Protein AF-A0A1I9GBG5-F1 (afdb_monomer_lite)

Foldseek 3Di:
DDDPPPPDPDDDPVQQQPWDADPVQGIFGFHDWQDDPPDPDIDTDTGHPDPSDPDPPDDD

Organism: Brugia malayi (NCBI:txid6279)

Radius of gyration: 12.78 Å; chains: 1; bounding box: 26×35×28 Å

pLDDT: mean 74.39, std 18.02, range [31.02, 91.81]

Sequence (60 aa):
MIQASNEGELISKRDVGKKVIVGRVGSGTLMYVGPVEGKTGIFCGIELDRPEGKHDGTYQ

Secondary structure (DSSP, 8-state):
-------S----GGGTTSEEEETTTEEEEEEEEEEETTEEEEEEEEEESSS--SS-S---

InterPro domains:
  IPR000938 CAP Gly-rich domain [PF01302] (16-60)
  IPR000938 CAP Gly-rich domain [PS50245] (34-60)
  IPR000938 CAP Gly-rich domain [SM01052] (16-60)
  IPR036859 CAP Gly-rich domain superfamily [G3DSA:2.30.30.190] (10-60)
  IPR036859 CAP Gly-rich domain superfamily [SSF74924] (12-60)

Structure (mmCIF, N/CA/C/O backbone):
data_AF-A0A1I9GBG5-F1
#
_entry.id   AF-A0A1I9GBG5-F1
#
loop_
_atom_site.group_PDB
_atom_site.id
_atom_site.type_symbol
_atom_site.label_atom_id
_atom_site.label_alt_id
_atom_site.label_comp_id
_atom_site.label_asym_id
_atom_site.label_entity_id
_atom_site.label_seq_id
_atom_site.pdbx_PDB_ins_code
_atom_site.Cartn_x
_atom_site.Cartn_y
_atom_site.Cartn_z
_atom_site.occupancy
_atom_site.B_iso_or_equiv
_atom_site.auth_seq_id
_atom_site.auth_comp_id
_atom_site.auth_asym_id
_atom_site.auth_atom_id
_atom_site.pdbx_PDB_model_num
ATOM 1 N N . MET A 1 1 ? 2.789 28.721 4.552 1.00 32.53 1 MET A N 1
ATOM 2 C CA . MET A 1 1 ? 2.650 27.275 4.826 1.00 32.53 1 MET A CA 1
ATOM 3 C C . MET A 1 1 ? 2.043 26.672 3.576 1.00 32.53 1 MET A C 1
ATOM 5 O O . MET A 1 1 ? 0.948 27.077 3.218 1.00 32.53 1 MET A O 1
ATOM 9 N N . ILE A 1 2 ? 2.787 25.863 2.821 1.00 31.53 2 ILE A N 1
ATOM 10 C CA . ILE A 1 2 ? 2.278 25.318 1.556 1.00 31.53 2 ILE A CA 1
ATOM 11 C C . ILE A 1 2 ? 1.423 24.108 1.915 1.00 31.53 2 ILE A C 1
ATOM 13 O O . ILE A 1 2 ? 1.931 23.097 2.393 1.00 31.53 2 ILE A O 1
ATOM 17 N N . GLN A 1 3 ? 0.115 24.268 1.759 1.00 31.02 3 GLN A N 1
ATOM 18 C CA . GLN A 1 3 ? -0.868 23.221 1.967 1.00 31.02 3 GLN A CA 1
ATOM 19 C C . GLN A 1 3 ? -0.806 22.301 0.744 1.00 31.02 3 GLN A C 1
ATOM 21 O O . GLN A 1 3 ? -1.171 22.706 -0.357 1.00 31.02 3 GLN A O 1
ATOM 26 N N . ALA A 1 4 ? -0.275 21.090 0.914 1.00 39.53 4 ALA A N 1
ATOM 27 C CA . ALA A 1 4 ? -0.363 20.062 -0.113 1.00 39.53 4 ALA A CA 1
ATOM 28 C C . ALA A 1 4 ? -1.832 19.633 -0.212 1.00 39.53 4 ALA A C 1
ATOM 30 O O . ALA A 1 4 ? -2.341 18.916 0.649 1.00 39.53 4 ALA A O 1
ATOM 31 N N . SER A 1 5 ? -2.539 20.130 -1.223 1.00 42.16 5 SER A N 1
ATOM 32 C CA . SER A 1 5 ? -3.874 19.658 -1.565 1.00 42.16 5 SER A CA 1
ATOM 33 C C . SER A 1 5 ? -3.737 18.276 -2.204 1.00 42.16 5 SER A C 1
ATOM 35 O O . SER A 1 5 ? -3.474 18.151 -3.399 1.00 42.16 5 SER A O 1
ATOM 37 N N . ASN A 1 6 ? -3.878 17.223 -1.399 1.00 50.81 6 ASN A N 1
ATOM 38 C CA . ASN A 1 6 ? -4.160 15.890 -1.921 1.00 50.81 6 ASN A CA 1
ATOM 39 C C . ASN A 1 6 ? -5.601 15.889 -2.463 1.00 50.81 6 ASN A C 1
ATOM 41 O O . ASN A 1 6 ? -6.512 15.403 -1.804 1.00 50.81 6 ASN A O 1
ATOM 45 N N . GLU A 1 7 ? -5.812 16.441 -3.660 1.00 53.16 7 GLU A N 1
ATOM 46 C CA . GLU A 1 7 ? -7.054 16.273 -4.437 1.00 53.16 7 GLU A CA 1
ATOM 47 C C . GLU A 1 7 ? -7.055 14.935 -5.202 1.00 53.16 7 GLU A C 1
ATOM 49 O O . GLU A 1 7 ? -7.456 14.848 -6.358 1.00 53.16 7 GLU A O 1
ATOM 54 N N . GLY A 1 8 ? -6.543 13.876 -4.575 1.00 53.78 8 GLY A N 1
ATOM 55 C CA . GLY A 1 8 ? -6.692 12.508 -5.064 1.00 53.78 8 GLY A CA 1
ATOM 56 C C . GLY A 1 8 ? -7.812 11.833 -4.287 1.00 53.78 8 GLY A C 1
ATOM 57 O O . GLY A 1 8 ? -7.901 12.025 -3.073 1.00 53.78 8 GLY A O 1
ATOM 58 N N . GLU A 1 9 ? -8.661 11.050 -4.960 1.00 59.38 9 GLU A N 1
ATOM 59 C CA . GLU A 1 9 ? -9.620 10.180 -4.274 1.00 59.38 9 GLU A CA 1
ATOM 60 C C . GLU A 1 9 ? -8.931 9.427 -3.127 1.00 59.38 9 GLU A C 1
ATOM 62 O O . GLU A 1 9 ? -7.824 8.899 -3.271 1.00 59.38 9 GLU A O 1
ATOM 67 N N . LEU A 1 10 ? -9.589 9.397 -1.967 1.00 70.31 10 LEU A N 1
ATOM 68 C CA . LEU A 1 10 ? -9.100 8.677 -0.799 1.00 70.31 10 LEU A CA 1
ATOM 69 C C . LEU A 1 10 ? -9.007 7.187 -1.146 1.00 70.31 10 LEU A C 1
ATOM 71 O O . LEU A 1 10 ? -10.030 6.516 -1.281 1.00 70.31 10 LEU A O 1
ATOM 75 N N . ILE A 1 11 ? -7.781 6.671 -1.257 1.00 74.69 11 ILE A N 1
ATOM 76 C CA . ILE A 1 11 ? -7.531 5.240 -1.437 1.00 74.69 11 ILE A CA 1
ATOM 77 C C . ILE A 1 11 ? -8.159 4.478 -0.264 1.00 74.69 11 ILE A C 1
ATOM 79 O O . ILE A 1 11 ? -7.889 4.756 0.906 1.00 74.69 11 ILE A O 1
ATOM 83 N N . SER A 1 12 ? -9.000 3.498 -0.580 1.00 82.62 12 SER A N 1
ATOM 84 C CA . SER A 1 12 ? -9.743 2.692 0.381 1.00 82.62 12 SER A CA 1
ATOM 85 C C . SER A 1 12 ? -9.490 1.199 0.169 1.00 82.62 12 SER A C 1
ATOM 87 O O . SER A 1 12 ? -8.925 0.774 -0.835 1.00 82.62 12 SER A O 1
ATOM 89 N N . LYS A 1 13 ? -9.971 0.352 1.088 1.00 83.19 13 LYS A N 1
ATOM 90 C CA . LYS A 1 13 ? -9.897 -1.115 0.934 1.00 83.19 13 LYS A CA 1
ATOM 91 C C . LYS A 1 13 ? -10.490 -1.636 -0.383 1.00 83.19 13 LYS A C 1
ATOM 93 O O . LYS A 1 13 ? -10.110 -2.712 -0.823 1.00 83.19 13 LYS A O 1
ATOM 98 N N . ARG A 1 14 ? -11.406 -0.890 -1.011 1.00 87.94 14 ARG A N 1
ATOM 99 C CA . ARG A 1 14 ? -12.025 -1.251 -2.300 1.00 87.94 14 ARG A CA 1
ATOM 100 C C . ARG A 1 14 ? -11.071 -1.102 -3.486 1.00 87.94 14 ARG A C 1
ATOM 102 O O . ARG A 1 14 ? -11.363 -1.601 -4.566 1.00 87.94 14 ARG A O 1
ATOM 109 N N . ASP A 1 15 ? -9.958 -0.410 -3.283 1.00 87.56 15 ASP A N 1
ATOM 110 C CA . ASP A 1 15 ? -8.967 -0.124 -4.312 1.00 87.56 15 ASP A CA 1
ATOM 111 C C . ASP A 1 15 ? -7.824 -1.144 -4.312 1.00 87.56 15 ASP A C 1
ATOM 113 O O . ASP A 1 15 ? -6.966 -1.104 -5.191 1.00 87.56 15 ASP A O 1
ATOM 117 N N . VAL A 1 16 ? -7.812 -2.079 -3.355 1.00 90.50 16 VAL A N 1
ATOM 118 C CA . VAL A 1 16 ? -6.875 -3.209 -3.354 1.00 90.50 16 VAL A CA 1
ATOM 119 C C . VAL A 1 16 ? -7.019 -3.987 -4.668 1.00 90.50 16 VAL A C 1
ATOM 121 O O . VAL A 1 16 ? -8.125 -4.276 -5.120 1.00 90.50 16 VAL A O 1
ATOM 124 N N . GLY A 1 17 ? -5.886 -4.289 -5.297 1.00 90.81 17 GLY A N 1
ATOM 125 C CA . GLY A 1 17 ? -5.770 -4.871 -6.632 1.00 90.81 17 GLY A CA 1
ATOM 126 C C . GLY A 1 17 ? -5.648 -3.843 -7.761 1.00 90.81 17 GLY A C 1
ATOM 127 O O . GLY A 1 17 ? -5.298 -4.215 -8.881 1.00 90.81 17 GLY A O 1
ATOM 128 N N . LYS A 1 18 ? -5.892 -2.550 -7.507 1.00 91.69 18 LYS A N 1
ATOM 129 C CA . LYS A 1 18 ? -5.722 -1.505 -8.526 1.00 91.69 18 LYS A CA 1
ATOM 130 C C . LYS A 1 18 ? -4.254 -1.113 -8.686 1.00 91.69 18 LYS A C 1
ATOM 132 O O . LYS A 1 18 ? -3.467 -1.140 -7.736 1.00 91.69 18 LYS A O 1
ATOM 137 N N . LYS A 1 19 ? -3.906 -0.696 -9.906 1.00 90.25 19 LYS A N 1
ATOM 138 C CA . LYS A 1 19 ? -2.613 -0.075 -10.2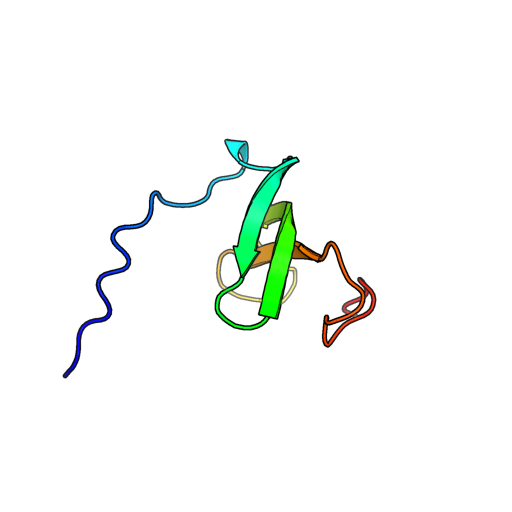02 1.00 90.25 19 LYS A CA 1
ATOM 139 C C . LYS A 1 19 ? -2.555 1.331 -9.621 1.00 90.25 19 LYS A C 1
ATOM 141 O O . LYS A 1 19 ? -3.494 2.110 -9.767 1.00 90.25 19 LYS A O 1
ATOM 146 N N . VAL A 1 20 ? -1.435 1.643 -8.986 1.00 88.50 20 VAL A N 1
ATOM 147 C CA . VAL A 1 20 ? -1.163 2.926 -8.340 1.00 88.50 20 VAL A CA 1
ATOM 148 C C . VAL A 1 20 ? 0.221 3.426 -8.734 1.00 88.50 20 VAL A C 1
ATOM 150 O O . VAL A 1 20 ? 1.129 2.639 -9.005 1.00 88.50 20 VAL A O 1
ATOM 153 N N . ILE A 1 21 ? 0.384 4.747 -8.762 1.00 86.44 21 ILE A N 1
ATOM 154 C CA . ILE A 1 21 ? 1.685 5.395 -8.944 1.00 86.44 21 ILE A CA 1
ATOM 155 C C . ILE A 1 21 ? 2.139 5.930 -7.592 1.00 86.44 21 ILE A C 1
ATOM 157 O O . ILE A 1 21 ? 1.468 6.751 -6.969 1.00 86.44 21 ILE A O 1
ATOM 161 N N . VAL A 1 22 ? 3.301 5.470 -7.145 1.00 81.88 22 VAL A N 1
ATOM 162 C CA . VAL A 1 22 ? 3.920 5.870 -5.885 1.00 81.88 22 VAL A CA 1
ATOM 163 C C . VAL A 1 22 ? 4.907 6.991 -6.167 1.00 81.88 22 VAL A C 1
ATOM 165 O O . VAL A 1 22 ? 6.105 6.756 -6.284 1.00 81.88 22 VAL A O 1
ATOM 168 N N . GLY A 1 23 ? 4.408 8.223 -6.295 1.00 80.00 23 GLY A N 1
ATOM 169 C CA . GLY A 1 23 ? 5.230 9.430 -6.445 1.00 80.00 23 GLY A CA 1
ATOM 170 C C . GLY A 1 23 ? 6.429 9.251 -7.390 1.00 80.00 23 GLY A C 1
ATOM 171 O O . GLY A 1 23 ? 6.258 8.976 -8.572 1.00 80.00 23 GLY A O 1
ATOM 172 N N . ARG A 1 24 ? 7.652 9.396 -6.854 1.00 77.62 24 ARG A N 1
ATOM 173 C CA . ARG A 1 24 ? 8.919 9.209 -7.594 1.00 77.62 24 ARG A CA 1
ATOM 174 C C . ARG A 1 24 ? 9.516 7.793 -7.501 1.00 77.62 24 ARG A C 1
ATOM 176 O O . ARG A 1 24 ? 10.631 7.598 -7.963 1.00 77.62 24 ARG A O 1
ATOM 183 N N . VAL A 1 25 ? 8.828 6.847 -6.862 1.00 78.25 25 VAL A N 1
ATOM 184 C CA . VAL A 1 25 ? 9.300 5.467 -6.646 1.00 78.25 25 VAL A CA 1
ATOM 185 C C . VAL A 1 25 ? 8.959 4.573 -7.835 1.00 78.25 25 VAL A C 1
ATOM 187 O O . VAL A 1 25 ? 9.785 3.768 -8.233 1.00 78.25 25 VAL A O 1
ATOM 190 N N . GLY A 1 26 ? 7.763 4.713 -8.411 1.00 83.06 26 GLY A N 1
ATOM 191 C CA . GLY A 1 26 ? 7.346 3.914 -9.567 1.00 83.06 26 GLY A CA 1
ATOM 192 C C . GLY A 1 26 ? 5.875 3.512 -9.528 1.00 83.06 26 GLY A C 1
ATOM 193 O O . GLY A 1 26 ? 5.101 4.021 -8.715 1.00 83.06 26 GLY A O 1
ATOM 194 N N . SER A 1 27 ? 5.482 2.610 -10.428 1.00 88.44 27 SER A N 1
ATOM 195 C CA . SER A 1 27 ? 4.151 2.000 -10.447 1.00 88.44 27 SER A CA 1
ATOM 196 C C . SER A 1 27 ? 4.128 0.686 -9.671 1.00 88.44 27 SER A C 1
ATOM 198 O O . SER A 1 27 ? 5.133 -0.018 -9.560 1.00 88.44 27 SER A O 1
ATOM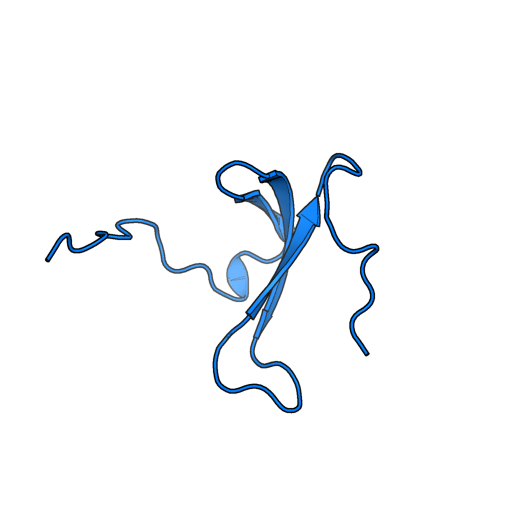 200 N N . GLY A 1 28 ? 2.961 0.354 -9.137 1.00 90.50 28 GLY A N 1
ATOM 201 C CA . GLY A 1 28 ? 2.737 -0.907 -8.452 1.00 90.50 28 GLY A CA 1
ATOM 202 C C . GLY A 1 28 ? 1.262 -1.244 -8.322 1.00 90.50 28 GLY A C 1
ATOM 203 O O . GLY A 1 28 ? 0.390 -0.520 -8.804 1.00 90.50 28 GLY A O 1
ATOM 204 N N . THR A 1 29 ? 0.984 -2.350 -7.651 1.00 91.81 29 THR A N 1
ATOM 205 C CA . THR A 1 29 ? -0.360 -2.805 -7.305 1.00 91.81 29 THR A CA 1
ATOM 206 C C . THR A 1 29 ? -0.603 -2.557 -5.823 1.00 91.81 29 THR A C 1
ATOM 208 O O . THR A 1 29 ? 0.215 -2.925 -4.981 1.00 91.81 29 THR A O 1
ATOM 211 N N . LEU A 1 30 ? -1.728 -1.933 -5.481 1.00 90.06 30 LEU A N 1
ATOM 212 C CA . LEU A 1 30 ? -2.130 -1.777 -4.088 1.00 90.06 30 LEU A CA 1
ATOM 213 C C . LEU A 1 30 ? -2.558 -3.135 -3.522 1.00 90.06 30 LEU A C 1
ATOM 215 O O . LEU A 1 30 ? -3.538 -3.708 -3.980 1.00 90.06 30 LEU A O 1
ATOM 219 N N . MET A 1 31 ? -1.862 -3.633 -2.508 1.00 89.94 31 MET A N 1
ATOM 220 C CA . MET A 1 31 ? -2.115 -4.948 -1.906 1.00 89.94 31 MET A CA 1
ATOM 221 C C . MET A 1 31 ? -2.783 -4.851 -0.534 1.00 89.94 31 MET A C 1
ATOM 223 O O . MET A 1 31 ? -3.421 -5.799 -0.084 1.00 89.94 31 MET A O 1
ATOM 227 N N . TYR A 1 32 ? -2.665 -3.705 0.141 1.00 87.69 32 TYR A N 1
ATOM 228 C CA . TYR A 1 32 ? -3.193 -3.531 1.490 1.00 87.69 32 TYR A CA 1
ATOM 229 C C . TYR A 1 32 ? -3.632 -2.096 1.758 1.00 87.69 32 TYR A C 1
ATOM 231 O O . TYR A 1 32 ? -2.942 -1.167 1.354 1.00 87.69 32 TYR A O 1
ATOM 239 N N . VAL A 1 33 ? -4.733 -1.931 2.499 1.00 89.12 33 VAL A N 1
ATOM 240 C CA . VAL A 1 33 ? -5.153 -0.661 3.111 1.00 89.12 33 VAL A CA 1
ATOM 241 C C . VAL A 1 33 ? -5.694 -0.950 4.511 1.00 89.12 33 VAL A C 1
ATOM 243 O O . VAL A 1 33 ? -6.754 -1.566 4.658 1.00 89.12 33 VAL A O 1
ATOM 246 N N . GLY A 1 34 ? -5.001 -0.502 5.555 1.00 86.94 34 GLY A N 1
ATOM 247 C CA . GLY A 1 34 ? -5.449 -0.733 6.929 1.00 86.94 34 GLY A CA 1
ATOM 248 C C . GLY A 1 34 ? -4.429 -0.374 8.013 1.00 86.94 34 GLY A C 1
ATOM 24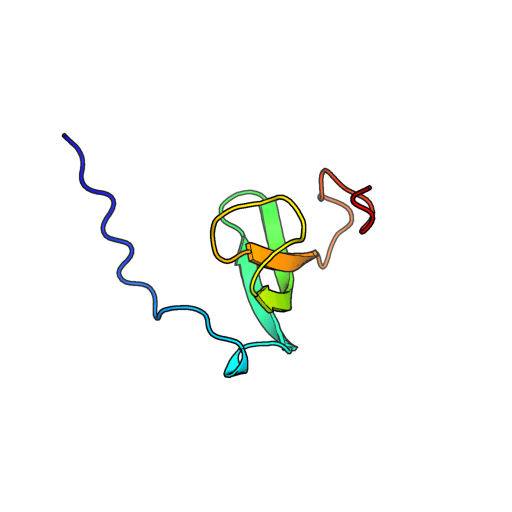9 O O . GLY A 1 34 ? -3.364 0.156 7.704 1.00 86.94 34 GLY A O 1
ATOM 250 N N . PRO A 1 35 ? -4.753 -0.631 9.291 1.00 87.50 35 PRO A N 1
ATOM 251 C CA . PRO A 1 35 ? -3.839 -0.395 10.407 1.00 87.50 35 PRO A CA 1
ATOM 252 C C . PRO A 1 35 ? -2.644 -1.355 10.367 1.00 87.50 35 PRO A C 1
ATOM 254 O O . PRO A 1 35 ? -2.713 -2.420 9.759 1.00 87.50 35 PRO A O 1
ATOM 257 N N . VAL A 1 36 ? -1.553 -0.998 11.036 1.00 87.50 36 VAL A N 1
ATOM 258 C CA . VAL A 1 36 ? -0.399 -1.884 11.246 1.00 87.50 36 VAL A CA 1
ATOM 259 C C . VAL A 1 36 ? -0.196 -2.026 12.745 1.00 87.50 36 VAL A C 1
ATOM 261 O O . VAL A 1 36 ? -0.315 -1.045 13.480 1.00 87.50 36 VAL A O 1
ATOM 264 N N . GLU A 1 37 ? 0.074 -3.245 13.203 1.00 88.12 37 GLU A N 1
ATOM 265 C CA . GLU A 1 37 ? 0.308 -3.515 14.618 1.00 88.12 37 GLU A CA 1
ATOM 266 C C . GLU A 1 37 ? 1.449 -2.635 15.155 1.00 88.12 37 GLU A C 1
ATOM 268 O O . GLU A 1 37 ? 2.473 -2.438 14.502 1.00 88.12 37 GLU A O 1
ATOM 273 N N . GLY A 1 38 ? 1.229 -2.016 16.316 1.00 87.31 38 GLY A N 1
ATOM 274 C CA . GLY A 1 38 ? 2.194 -1.092 16.917 1.00 87.31 38 GLY A CA 1
ATOM 275 C C . GLY A 1 38 ? 2.314 0.282 16.239 1.00 87.31 38 GLY A C 1
ATOM 276 O O . GLY A 1 38 ? 3.157 1.075 16.658 1.00 87.31 38 GLY A O 1
ATOM 277 N N . LYS A 1 39 ? 1.491 0.611 15.227 1.00 84.56 39 LYS A N 1
ATOM 278 C CA . LYS A 1 39 ? 1.508 1.926 14.563 1.00 84.56 39 LYS A CA 1
ATOM 279 C C . LYS A 1 39 ? 0.136 2.595 14.529 1.00 84.56 39 LYS A C 1
ATOM 281 O O . LYS A 1 39 ? -0.870 1.996 14.161 1.00 84.56 39 LYS A O 1
ATOM 286 N N . THR A 1 40 ? 0.113 3.889 14.833 1.00 85.12 40 THR A N 1
ATOM 287 C CA . THR A 1 40 ? -1.089 4.721 14.698 1.00 85.12 40 THR A CA 1
ATOM 288 C C . THR A 1 40 ? -1.274 5.158 13.245 1.00 85.12 40 THR A C 1
ATOM 290 O O . THR A 1 40 ? -0.349 5.702 12.644 1.00 85.12 40 THR A O 1
ATOM 293 N N . GLY A 1 41 ? -2.477 4.970 12.696 1.00 85.31 41 GLY A N 1
ATOM 294 C CA . GLY A 1 41 ? -2.862 5.435 11.358 1.00 85.31 41 GLY A CA 1
ATOM 295 C C . GLY A 1 41 ? -3.262 4.312 10.397 1.00 85.31 41 GLY A C 1
ATOM 296 O O . GLY A 1 41 ? -3.365 3.149 10.782 1.00 85.31 41 GLY A O 1
ATOM 297 N N . ILE A 1 42 ? -3.511 4.683 9.138 1.00 83.81 42 ILE A N 1
ATOM 298 C CA . ILE A 1 42 ? -3.800 3.754 8.038 1.00 83.81 42 ILE A CA 1
ATOM 299 C C . ILE A 1 42 ? -2.598 3.712 7.102 1.00 83.81 42 ILE A C 1
ATOM 301 O O . ILE A 1 42 ? -2.059 4.745 6.712 1.00 83.81 42 ILE A O 1
ATOM 305 N N . PHE A 1 43 ? -2.213 2.501 6.728 1.00 86.25 43 PHE A N 1
ATOM 306 C CA . PHE A 1 43 ? -1.081 2.207 5.872 1.00 86.25 43 PHE A CA 1
ATOM 307 C C . PHE A 1 43 ? -1.559 1.568 4.577 1.00 86.25 43 PHE A C 1
ATOM 309 O O . PHE A 1 43 ? -2.542 0.823 4.563 1.00 86.25 43 PHE A O 1
ATOM 316 N N . CYS A 1 44 ? -0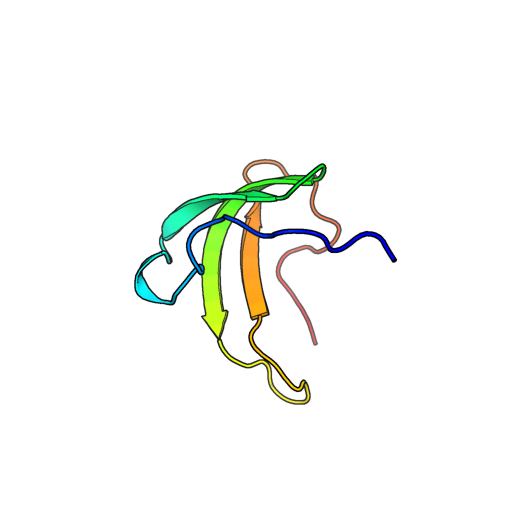.835 1.858 3.498 1.00 87.69 44 CYS A N 1
ATOM 317 C CA . CYS A 1 44 ? -1.046 1.254 2.192 1.00 87.69 44 CYS A CA 1
ATOM 318 C C . CYS A 1 44 ? 0.166 0.390 1.836 1.00 87.69 44 CYS A C 1
ATOM 320 O O . CYS A 1 44 ? 1.282 0.902 1.763 1.00 87.69 44 CYS A O 1
ATOM 322 N N . GLY A 1 45 ? -0.048 -0.908 1.634 1.00 88.94 45 GLY A N 1
ATOM 323 C CA . GLY A 1 45 ? 0.983 -1.822 1.139 1.00 88.94 45 GLY A CA 1
ATOM 324 C C . GLY A 1 45 ? 0.915 -1.888 -0.379 1.00 88.94 45 GLY A C 1
ATOM 325 O O . GLY A 1 45 ? -0.1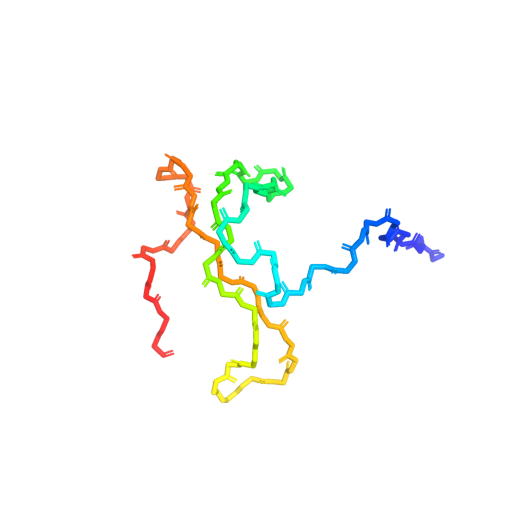62 -2.133 -0.919 1.00 88.94 45 GLY A O 1
ATOM 326 N N . ILE A 1 46 ? 2.032 -1.647 -1.064 1.00 88.56 46 ILE A N 1
ATOM 327 C CA . ILE A 1 46 ? 2.094 -1.584 -2.529 1.00 88.56 46 ILE A CA 1
ATOM 328 C C . ILE A 1 46 ? 3.200 -2.521 -3.005 1.00 88.56 46 ILE A C 1
ATOM 330 O O . ILE A 1 46 ? 4.345 -2.390 -2.577 1.00 88.56 46 ILE A O 1
ATOM 334 N N . GLU A 1 47 ? 2.854 -3.446 -3.893 1.00 88.25 47 GLU A N 1
ATOM 335 C CA . GLU A 1 47 ? 3.814 -4.286 -4.608 1.00 88.25 47 GLU A CA 1
ATOM 336 C C . GLU A 1 47 ? 4.260 -3.540 -5.867 1.00 88.25 47 GLU A C 1
ATOM 338 O O . GLU A 1 47 ? 3.439 -3.241 -6.732 1.00 88.25 47 GLU A O 1
ATOM 343 N N . LEU A 1 48 ? 5.537 -3.172 -5.955 1.00 86.56 48 LEU A N 1
ATOM 344 C CA . LEU A 1 48 ? 6.061 -2.416 -7.094 1.00 86.56 48 LEU A CA 1
ATOM 345 C C . LEU A 1 48 ? 6.310 -3.334 -8.293 1.00 86.56 48 LEU A C 1
ATOM 347 O O . LEU A 1 48 ? 6.803 -4.447 -8.140 1.00 86.56 48 LEU A O 1
ATOM 351 N N . ASP A 1 49 ? 6.025 -2.835 -9.498 1.00 82.25 49 ASP A N 1
ATOM 352 C CA . ASP A 1 49 ? 6.181 -3.604 -10.743 1.00 82.25 49 ASP A CA 1
ATOM 353 C C . ASP A 1 49 ? 7.650 -3.905 -11.071 1.00 82.25 49 ASP A C 1
ATOM 355 O O . ASP A 1 49 ? 7.972 -4.850 -11.791 1.00 82.25 49 ASP A O 1
ATOM 359 N N . ARG A 1 50 ? 8.552 -3.068 -10.562 1.00 76.31 50 ARG A N 1
ATOM 360 C CA . ARG A 1 50 ? 9.995 -3.250 -10.654 1.00 76.31 50 ARG A CA 1
ATOM 361 C C . ARG A 1 50 ? 10.568 -3.378 -9.2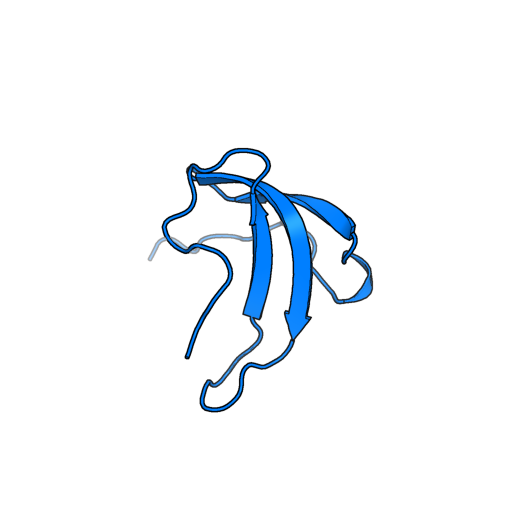52 1.00 76.31 50 ARG A C 1
ATOM 363 O O . ARG A 1 50 ? 10.040 -2.747 -8.332 1.00 76.31 50 ARG A O 1
ATOM 370 N N . PRO A 1 51 ? 11.691 -4.093 -9.085 1.00 66.25 51 PRO A N 1
ATOM 371 C CA . PRO A 1 51 ? 12.414 -4.171 -7.819 1.00 66.25 51 PRO A CA 1
ATOM 372 C C . PRO A 1 51 ? 13.158 -2.851 -7.511 1.00 66.25 51 PRO A C 1
ATOM 374 O O . PRO A 1 51 ? 14.337 -2.846 -7.186 1.00 66.25 51 PRO A O 1
ATOM 377 N N . GLU A 1 52 ? 12.476 -1.711 -7.646 1.00 61.09 52 GLU A N 1
ATOM 378 C CA . GLU A 1 52 ? 12.953 -0.362 -7.310 1.00 61.09 52 GLU A CA 1
ATOM 379 C C . GLU A 1 52 ? 12.515 0.047 -5.882 1.00 61.09 52 GLU A C 1
ATOM 381 O O . GLU A 1 52 ? 12.729 1.176 -5.438 1.00 61.09 52 GLU A O 1
ATOM 386 N N . GLY A 1 53 ? 11.899 -0.876 -5.134 1.00 57.16 53 GLY A N 1
ATOM 387 C CA . GLY A 1 53 ? 11.492 -0.678 -3.744 1.00 57.16 53 GLY A CA 1
ATOM 388 C C . GLY A 1 53 ? 12.659 -0.730 -2.758 1.00 57.16 53 GLY A C 1
ATOM 389 O O . GLY A 1 53 ? 13.614 -1.476 -2.936 1.00 57.16 53 GLY A O 1
ATOM 390 N N . LYS A 1 54 ? 12.556 0.032 -1.661 1.00 59.09 54 LYS A N 1
ATOM 391 C CA . LYS A 1 54 ? 13.511 -0.031 -0.535 1.00 59.09 54 LYS A CA 1
ATOM 392 C C . LYS A 1 54 ? 13.343 -1.262 0.370 1.00 59.09 54 LYS A C 1
ATOM 394 O O . LYS A 1 54 ? 14.192 -1.482 1.225 1.00 59.09 54 LYS A O 1
ATOM 399 N N . HIS A 1 55 ? 12.253 -2.015 0.225 1.00 55.97 55 HIS A N 1
ATOM 400 C CA . HIS A 1 55 ? 11.877 -3.126 1.101 1.00 55.97 55 HIS A CA 1
ATOM 401 C C . HIS A 1 55 ? 11.373 -4.305 0.257 1.00 55.97 55 HIS A C 1
ATOM 403 O O . HIS A 1 55 ? 10.627 -4.097 -0.697 1.00 55.97 55 HIS A O 1
ATOM 409 N N . ASP A 1 56 ? 11.758 -5.524 0.626 1.00 57.22 56 ASP A N 1
ATOM 410 C CA . ASP A 1 56 ? 11.491 -6.798 -0.062 1.00 57.22 56 ASP A CA 1
ATOM 411 C C . ASP A 1 56 ? 10.150 -7.452 0.332 1.00 57.22 56 ASP A C 1
ATOM 413 O O . ASP A 1 56 ? 9.962 -8.659 0.201 1.00 57.22 56 ASP A O 1
ATOM 417 N N . GLY A 1 57 ? 9.198 -6.653 0.821 1.00 52.66 57 GLY A N 1
ATOM 418 C CA . GLY A 1 57 ? 7.881 -7.137 1.241 1.00 52.66 57 GLY A CA 1
ATOM 419 C C . GLY A 1 57 ? 7.804 -7.653 2.681 1.00 52.66 57 GLY A C 1
ATOM 420 O O . GLY A 1 57 ? 6.738 -8.116 3.080 1.00 52.66 57 GLY A O 1
ATOM 421 N N . THR A 1 58 ? 8.864 -7.528 3.491 1.00 53.34 58 THR A N 1
ATOM 422 C CA . THR A 1 58 ? 8.819 -7.860 4.925 1.00 53.34 58 THR A CA 1
ATOM 423 C C . THR A 1 58 ? 9.031 -6.633 5.821 1.00 53.34 58 THR A C 1
ATOM 425 O O . THR A 1 58 ? 9.912 -5.804 5.596 1.00 53.34 58 THR A O 1
ATOM 428 N N . TYR A 1 59 ? 8.184 -6.490 6.842 1.00 50.19 59 TYR A N 1
ATOM 429 C CA . TYR A 1 59 ? 8.370 -5.556 7.954 1.00 50.19 59 TYR A CA 1
ATOM 430 C C . TYR A 1 59 ? 8.161 -6.356 9.244 1.00 50.19 59 TYR A C 1
ATOM 432 O O . TYR A 1 59 ? 7.127 -7.012 9.375 1.00 50.19 59 TYR A O 1
ATOM 440 N N . GLN A 1 60 ? 9.164 -6.355 10.127 1.00 42.84 60 GLN A N 1
ATOM 441 C CA . GLN A 1 60 ? 9.147 -7.041 11.423 1.00 42.84 60 GLN A CA 1
ATOM 442 C C . GLN A 1 60 ? 8.473 -6.183 12.497 1.00 42.84 60 GLN A C 1
ATOM 444 O O . GLN A 1 60 ? 8.633 -4.938 12.445 1.00 42.84 60 GLN A O 1
#